Protein AF-A0A8T7H1F1-F1 (afdb_monomer_lite)

Foldseek 3Di:
DADQAEDCPHLQCVPQQKHFYCPPDHFLQDPLSLLLQLLVLLVLQVVQWGADPVSDIDGSDLVNSLVSLVVNLVRQVVNDPVSSVLSVQQSVVCNVVSHGAQWEQDPNDTDGSLVSNLVGMDGRDPSRVVVVVVSSVVSVVPHDHYTYD

Sequence (149 aa):
MPPIYVGKNSHYANRFGLYVARGRGKGVSSLGKALAIAALVCFDYHRKKTVNHRDRVVRMSRKLFEKRLNFLVLLAAKHSERLERSVSRLVEFCERHRHPPSKVIESRRALRTYHVVARYLRAVNERGEEVRREVLRWLEKSARGVVRV

Radius of gyration: 13.92 Å; chains: 1; bounding box: 30×32×38 Å

pLDDT: mean 92.34, std 8.34, range [58.91, 98.25]

Secondary structure (DSSP, 8-state):
---SSBSTTSHHHHHHSEEE---SSSSS-SHHHHHHHHHHHHHHHHTTEEE-TTS-EEE--HHHHHHHHHHHHHHHHTT-HHHHHHHHHHHHHHHHHSS--SEEEETTEEEEHHHHHHHHEEESSHHHHHHHHHHHHHHHH----EEE-

Structure (mmCIF, N/CA/C/O backbone):
data_AF-A0A8T7H1F1-F1
#
_entry.id   AF-A0A8T7H1F1-F1
#
loop_
_atom_site.group_PDB
_atom_site.id
_atom_site.type_symbol
_atom_site.label_atom_id
_atom_site.label_alt_id
_atom_site.label_comp_id
_atom_site.label_asym_id
_atom_site.label_entity_id
_atom_site.label_seq_id
_atom_site.pdbx_PDB_ins_code
_atom_site.Cartn_x
_atom_site.Cartn_y
_atom_site.Cartn_z
_atom_site.occupancy
_atom_site.B_iso_or_equiv
_atom_site.auth_seq_id
_atom_site.auth_comp_id
_atom_site.auth_asym_id
_atom_site.auth_atom_id
_atom_site.pdbx_PDB_model_num
ATOM 1 N N . MET A 1 1 ? 15.405 -12.523 -2.875 1.00 59.56 1 MET A N 1
ATOM 2 C CA . MET A 1 1 ? 14.195 -12.417 -3.722 1.00 59.56 1 MET A CA 1
ATOM 3 C C . MET A 1 1 ? 13.695 -10.973 -3.728 1.00 59.56 1 MET A C 1
ATOM 5 O O . MET A 1 1 ? 13.691 -10.370 -2.655 1.00 59.56 1 MET A O 1
ATOM 9 N N . PRO A 1 2 ? 13.329 -10.391 -4.883 1.00 75.88 2 PRO A N 1
ATOM 10 C CA . PRO A 1 2 ? 12.819 -9.023 -4.944 1.00 75.88 2 PRO A CA 1
ATOM 11 C C . PRO A 1 2 ? 11.518 -8.837 -4.137 1.00 75.88 2 PRO A C 1
ATOM 13 O O . PRO A 1 2 ? 10.708 -9.762 -4.029 1.00 75.88 2 PRO A O 1
ATOM 16 N N . PRO A 1 3 ? 11.283 -7.649 -3.556 1.00 89.56 3 PRO A N 1
ATOM 17 C CA . PRO A 1 3 ? 10.005 -7.328 -2.925 1.00 89.56 3 PRO A CA 1
ATOM 18 C C . PRO A 1 3 ? 8.895 -7.187 -3.978 1.00 89.56 3 PRO A C 1
ATOM 20 O O . PRO A 1 3 ? 9.164 -6.902 -5.144 1.00 89.56 3 PRO A O 1
ATOM 23 N N . ILE A 1 4 ? 7.632 -7.328 -3.559 1.00 93.88 4 ILE A N 1
ATOM 24 C CA . ILE A 1 4 ? 6.489 -7.152 -4.471 1.00 93.88 4 ILE A CA 1
ATOM 25 C C . ILE A 1 4 ? 6.346 -5.685 -4.872 1.00 93.88 4 ILE A C 1
ATOM 27 O O . ILE A 1 4 ? 6.393 -5.395 -6.054 1.00 93.88 4 ILE A O 1
ATOM 31 N N . TYR A 1 5 ? 6.210 -4.767 -3.910 1.00 95.56 5 TYR A N 1
ATOM 32 C CA . TYR A 1 5 ? 5.818 -3.377 -4.191 1.00 95.56 5 TYR A CA 1
ATOM 33 C C . TYR A 1 5 ? 6.960 -2.351 -4.154 1.00 95.56 5 TYR A C 1
ATOM 35 O O . TYR A 1 5 ? 6.766 -1.215 -4.574 1.00 95.56 5 TYR A O 1
ATOM 43 N N . VAL A 1 6 ? 8.122 -2.689 -3.583 1.00 94.62 6 VAL A N 1
ATOM 44 C CA . VAL A 1 6 ? 9.089 -1.681 -3.106 1.00 94.62 6 VAL A CA 1
ATOM 45 C C . VAL A 1 6 ? 10.367 -1.615 -3.954 1.00 94.62 6 VAL A C 1
ATOM 47 O O . VAL A 1 6 ? 11.201 -2.518 -3.943 1.00 94.62 6 VAL A O 1
ATOM 50 N N . GLY A 1 7 ? 10.598 -0.473 -4.598 1.00 93.75 7 GLY A N 1
ATOM 51 C CA . GLY A 1 7 ? 11.780 -0.188 -5.420 1.00 93.75 7 GLY A CA 1
ATOM 52 C C . GLY A 1 7 ? 11.621 -0.511 -6.910 1.00 93.75 7 GLY A C 1
ATOM 53 O O . GLY A 1 7 ? 10.750 -1.284 -7.304 1.00 93.75 7 GLY A O 1
ATOM 54 N N . LYS A 1 8 ? 12.510 0.077 -7.723 1.00 94.38 8 LYS A N 1
ATOM 55 C CA . LYS A 1 8 ? 12.451 0.045 -9.196 1.00 94.38 8 LYS A CA 1
ATOM 56 C C . LYS A 1 8 ? 12.510 -1.352 -9.829 1.00 94.38 8 LYS A C 1
ATOM 58 O O . LYS A 1 8 ? 11.966 -1.538 -10.901 1.00 94.38 8 LYS A O 1
ATOM 63 N N . ASN A 1 9 ? 13.105 -2.326 -9.136 1.00 93.88 9 ASN A N 1
ATOM 64 C CA . ASN A 1 9 ? 13.224 -3.721 -9.594 1.00 93.88 9 ASN A CA 1
ATOM 65 C C . ASN A 1 9 ? 12.250 -4.656 -8.850 1.00 93.88 9 ASN A C 1
ATOM 67 O O . ASN A 1 9 ? 12.526 -5.842 -8.675 1.00 93.88 9 ASN A O 1
ATOM 71 N N . SER A 1 10 ? 11.181 -4.108 -8.270 1.00 95.31 10 SER A N 1
ATOM 72 C CA . SER A 1 10 ? 10.153 -4.911 -7.606 1.00 95.31 10 SER A CA 1
ATOM 73 C C . SER A 1 10 ? 9.278 -5.624 -8.634 1.00 95.31 10 SER A C 1
ATOM 75 O O . SER A 1 10 ? 9.133 -5.159 -9.762 1.00 95.31 10 SER A O 1
ATOM 77 N N . HIS A 1 11 ? 8.650 -6.733 -8.247 1.00 96.75 11 HIS A N 1
ATOM 78 C CA . HIS A 1 11 ? 7.776 -7.476 -9.163 1.00 96.75 11 HIS A CA 1
ATOM 79 C C . HIS A 1 11 ? 6.616 -6.621 -9.699 1.00 96.75 11 HIS A C 1
ATOM 81 O O . HIS A 1 11 ? 6.202 -6.739 -10.851 1.00 96.75 11 HIS A O 1
ATOM 87 N N . TYR A 1 12 ? 6.101 -5.711 -8.872 1.00 97.06 12 TYR A N 1
ATOM 88 C CA . TYR A 1 12 ? 5.060 -4.773 -9.271 1.00 97.06 12 TYR A CA 1
ATOM 89 C C . TYR A 1 12 ? 5.583 -3.733 -10.277 1.00 97.06 12 TYR A C 1
ATOM 91 O O . TYR A 1 12 ? 4.868 -3.415 -11.227 1.00 97.06 12 TYR A O 1
ATOM 99 N N . ALA A 1 13 ? 6.839 -3.284 -10.143 1.00 97.19 13 ALA A N 1
ATOM 100 C CA . ALA A 1 13 ? 7.486 -2.404 -11.122 1.00 97.19 13 ALA A CA 1
ATOM 101 C C . ALA A 1 13 ? 7.636 -3.093 -12.478 1.00 97.19 13 ALA A C 1
ATOM 103 O O . ALA A 1 13 ? 7.258 -2.532 -13.499 1.00 97.19 13 ALA A O 1
ATOM 104 N N . ASN A 1 14 ? 8.105 -4.340 -12.480 1.00 96.81 14 ASN A N 1
ATOM 105 C CA . ASN A 1 14 ? 8.331 -5.093 -13.711 1.00 96.81 14 ASN A CA 1
ATOM 106 C C . ASN A 1 14 ? 7.031 -5.327 -14.495 1.00 96.81 14 ASN A C 1
ATOM 108 O O . ASN A 1 14 ? 7.027 -5.309 -15.722 1.00 96.81 14 ASN A O 1
ATOM 112 N N . ARG A 1 15 ? 5.910 -5.543 -13.794 1.00 96.81 15 ARG A N 1
ATOM 113 C CA . ARG A 1 15 ? 4.632 -5.911 -14.427 1.00 96.81 15 ARG A CA 1
ATOM 114 C C . ARG A 1 15 ? 3.689 -4.752 -14.685 1.00 96.81 15 ARG A C 1
ATOM 116 O O . ARG A 1 15 ? 2.936 -4.796 -15.656 1.00 96.81 15 ARG A O 1
ATOM 123 N N . PHE A 1 16 ? 3.698 -3.744 -13.824 1.00 97.25 16 PHE A N 1
ATOM 124 C CA . PHE A 1 16 ? 2.786 -2.605 -13.916 1.00 97.25 16 PHE A CA 1
ATOM 125 C C . PHE A 1 16 ? 3.500 -1.270 -14.078 1.00 97.25 16 PHE A C 1
ATOM 127 O O . PHE A 1 16 ? 2.828 -0.250 -14.124 1.00 97.25 16 PHE A O 1
ATOM 134 N N . GLY A 1 17 ? 4.832 -1.252 -14.134 1.00 97.62 17 GLY A N 1
ATOM 135 C CA . GLY A 1 17 ? 5.604 -0.024 -14.286 1.00 97.62 17 GLY A CA 1
ATOM 136 C C . GLY A 1 17 ? 5.624 0.866 -13.043 1.00 97.62 17 GLY A C 1
ATOM 137 O O . GLY A 1 17 ? 6.172 1.956 -13.111 1.00 97.62 17 GLY A O 1
ATOM 138 N N . LEU A 1 18 ? 5.040 0.448 -11.915 1.00 98.19 18 LEU A N 1
ATOM 139 C CA . LEU A 1 18 ? 4.848 1.276 -10.719 1.00 98.19 18 LEU A CA 1
ATOM 140 C C . LEU A 1 18 ? 5.557 0.666 -9.506 1.00 98.19 18 LEU A C 1
ATOM 142 O O . LEU A 1 18 ? 5.615 -0.550 -9.363 1.00 98.19 18 LEU A O 1
ATOM 146 N N . TYR A 1 19 ? 6.059 1.486 -8.586 1.00 97.44 19 TYR A N 1
ATOM 147 C CA . TYR A 1 19 ? 6.583 1.004 -7.309 1.00 97.44 19 TYR A CA 1
ATOM 148 C C . TYR A 1 19 ? 6.491 2.046 -6.196 1.00 97.44 19 TYR A C 1
ATOM 150 O O . TYR A 1 19 ? 6.355 3.246 -6.431 1.00 97.44 19 TYR A O 1
ATOM 158 N N . VAL A 1 20 ? 6.622 1.573 -4.957 1.00 96.38 20 VAL A N 1
ATOM 159 C CA . VAL A 1 20 ? 6.829 2.398 -3.764 1.00 96.38 20 VAL A CA 1
ATOM 160 C C . VAL A 1 20 ? 8.324 2.645 -3.588 1.00 96.38 20 VAL A C 1
ATOM 162 O O . VAL A 1 20 ? 9.115 1.703 -3.482 1.00 96.38 20 VAL A O 1
ATOM 165 N N . ALA A 1 21 ? 8.735 3.910 -3.546 1.00 93.94 21 ALA A N 1
ATOM 166 C CA . ALA A 1 21 ? 10.124 4.297 -3.343 1.00 93.94 21 ALA A CA 1
ATOM 167 C C . ALA A 1 21 ? 10.691 3.728 -2.028 1.00 93.94 21 ALA A C 1
ATOM 169 O O . ALA A 1 21 ? 10.034 3.731 -0.985 1.00 93.94 21 ALA A O 1
ATOM 170 N N . ARG A 1 22 ? 11.947 3.258 -2.067 1.00 82.44 22 ARG A N 1
ATOM 171 C CA . ARG A 1 22 ? 12.610 2.621 -0.914 1.00 82.44 22 ARG A CA 1
ATOM 172 C C . ARG A 1 22 ? 12.812 3.570 0.271 1.00 82.44 22 ARG A C 1
ATOM 174 O O . ARG A 1 22 ? 12.841 3.088 1.396 1.00 82.44 22 ARG A O 1
ATOM 181 N N . GLY A 1 23 ? 12.883 4.885 0.055 1.00 73.88 23 GLY A N 1
ATOM 182 C CA . GLY A 1 23 ? 13.188 5.859 1.112 1.00 73.88 23 GLY A CA 1
ATOM 183 C C . GLY A 1 23 ? 14.521 5.572 1.822 1.00 73.88 23 GLY A C 1
ATOM 184 O O . GLY A 1 23 ? 15.312 4.748 1.362 1.00 73.88 23 GLY A O 1
ATOM 185 N N . ARG A 1 24 ? 14.763 6.239 2.959 1.00 65.00 24 ARG A N 1
ATOM 186 C CA . ARG A 1 24 ? 15.860 5.888 3.877 1.00 65.00 24 ARG A CA 1
ATOM 187 C C . ARG A 1 24 ? 15.419 4.700 4.756 1.00 65.00 24 ARG A C 1
ATOM 189 O O . ARG A 1 24 ? 14.312 4.707 5.301 1.00 65.00 24 ARG A O 1
ATOM 196 N N . GLY A 1 25 ? 16.262 3.671 4.857 1.00 61.31 25 GLY A N 1
AT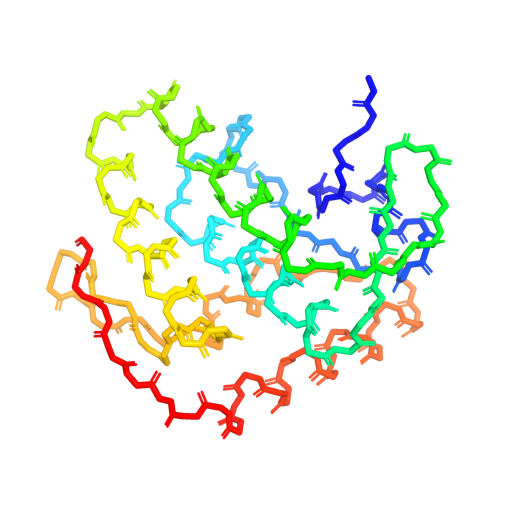OM 197 C CA . GLY A 1 25 ? 16.011 2.454 5.646 1.00 61.31 25 GLY A CA 1
ATOM 198 C C . GLY A 1 25 ? 15.381 1.283 4.871 1.00 61.31 25 GLY A C 1
ATOM 199 O O . GLY A 1 25 ? 14.600 1.467 3.933 1.00 61.31 25 GLY A O 1
ATOM 200 N N . LYS A 1 26 ? 15.736 0.054 5.273 1.00 69.25 26 LYS A N 1
ATOM 201 C CA . LYS A 1 26 ? 15.159 -1.201 4.752 1.00 69.25 26 LYS A CA 1
ATOM 202 C C . LYS A 1 26 ? 13.696 -1.333 5.218 1.00 69.25 26 LYS A C 1
ATOM 204 O O . LYS A 1 26 ? 13.349 -0.790 6.252 1.00 69.25 26 LYS A O 1
ATOM 209 N N . GLY A 1 27 ? 12.844 -2.043 4.474 1.00 73.38 27 GLY A N 1
ATOM 210 C CA . GLY A 1 27 ? 11.489 -2.403 4.934 1.00 73.38 27 GLY A CA 1
ATOM 211 C C . GLY A 1 27 ? 10.484 -1.246 5.060 1.00 73.38 27 GLY A C 1
ATOM 212 O O . GLY A 1 27 ? 10.577 -0.237 4.348 1.00 73.38 27 GLY A O 1
ATOM 213 N N . VAL A 1 28 ? 9.495 -1.430 5.945 1.00 85.88 28 VAL A N 1
ATOM 214 C CA . VAL A 1 28 ? 8.456 -0.449 6.310 1.00 85.88 28 VAL A CA 1
ATOM 215 C C . VAL A 1 28 ? 8.997 0.423 7.444 1.00 85.88 28 VAL A C 1
ATOM 217 O O . VAL A 1 28 ? 8.612 0.282 8.593 1.00 85.88 28 VAL A O 1
ATOM 220 N N . SER A 1 29 ? 9.936 1.310 7.108 1.00 87.56 29 SER A N 1
ATOM 221 C CA . SER A 1 29 ? 10.628 2.175 8.077 1.00 87.56 29 SER A CA 1
ATOM 222 C C . SER A 1 29 ? 9.849 3.433 8.479 1.00 87.56 29 SER A C 1
ATOM 224 O O . SER A 1 29 ? 10.317 4.210 9.305 1.00 87.56 29 SER A O 1
ATOM 226 N N . SER A 1 30 ? 8.685 3.678 7.873 1.00 91.88 30 SER A N 1
ATOM 227 C CA . SER A 1 30 ? 7.833 4.824 8.185 1.00 91.88 30 SER A CA 1
ATOM 228 C C . SER A 1 30 ? 6.368 4.529 7.887 1.00 91.88 30 SER A C 1
ATOM 230 O O . SER A 1 30 ? 6.037 3.739 6.996 1.00 91.88 30 SER A O 1
ATOM 232 N N . LEU A 1 31 ? 5.486 5.240 8.586 1.00 92.69 31 LEU A N 1
ATOM 233 C CA . LEU A 1 31 ? 4.043 5.185 8.381 1.00 92.69 31 LEU A CA 1
ATOM 234 C C . LEU A 1 31 ? 3.652 5.594 6.955 1.00 92.69 31 LEU A C 1
ATOM 236 O O . LEU A 1 31 ? 2.815 4.948 6.333 1.00 92.69 31 LEU A O 1
ATOM 240 N N . GLY A 1 32 ? 4.289 6.627 6.394 1.00 93.50 32 GLY A N 1
ATOM 241 C CA . GLY A 1 32 ? 4.003 7.067 5.026 1.00 93.50 32 GLY A CA 1
ATOM 242 C C . GLY A 1 32 ? 4.315 5.997 3.975 1.00 93.50 32 GLY A C 1
ATOM 243 O O . GLY A 1 32 ? 3.550 5.814 3.028 1.00 93.50 32 GLY A O 1
ATOM 244 N N . LYS A 1 33 ? 5.396 5.231 4.175 1.00 94.00 33 LYS A N 1
ATOM 245 C CA . LYS A 1 33 ? 5.729 4.093 3.312 1.00 94.00 33 LYS A CA 1
ATOM 246 C C . LYS A 1 33 ? 4.732 2.946 3.500 1.00 94.00 33 LYS A C 1
ATOM 248 O O . LYS A 1 33 ? 4.300 2.363 2.507 1.00 94.00 33 LYS A O 1
ATOM 253 N N . ALA A 1 34 ? 4.343 2.650 4.743 1.00 95.38 34 ALA A N 1
ATOM 254 C CA . ALA A 1 34 ? 3.308 1.658 5.041 1.00 95.38 34 ALA A CA 1
ATOM 255 C C . ALA A 1 34 ? 1.993 2.001 4.328 1.00 95.38 34 ALA A C 1
ATOM 257 O O . ALA A 1 34 ? 1.420 1.155 3.647 1.00 95.38 34 ALA A O 1
ATOM 258 N N . LEU A 1 35 ? 1.574 3.267 4.410 1.00 95.69 35 LEU A N 1
ATOM 259 C CA . LEU A 1 35 ? 0.367 3.792 3.778 1.00 95.69 35 LEU A CA 1
ATOM 260 C C . LEU A 1 35 ? 0.408 3.673 2.252 1.00 95.69 35 LEU A C 1
ATOM 262 O O . LEU A 1 35 ? -0.579 3.263 1.649 1.00 95.69 35 LEU A O 1
ATOM 266 N N . ALA A 1 36 ? 1.552 3.960 1.627 1.00 96.19 36 ALA A N 1
ATOM 267 C CA . ALA A 1 36 ? 1.735 3.773 0.189 1.00 96.19 36 ALA A CA 1
ATOM 268 C C . ALA A 1 36 ? 1.598 2.306 -0.243 1.00 96.19 36 ALA A C 1
ATOM 270 O O . ALA A 1 36 ? 0.941 2.019 -1.244 1.00 96.19 36 ALA A O 1
ATOM 271 N N . ILE A 1 37 ? 2.174 1.368 0.516 1.00 97.06 37 ILE A N 1
ATOM 272 C CA . ILE A 1 37 ? 2.050 -0.062 0.205 1.00 97.06 37 ILE A CA 1
ATOM 273 C C . ILE A 1 37 ? 0.614 -0.541 0.446 1.00 97.06 37 ILE A C 1
ATOM 275 O O . ILE A 1 37 ? 0.049 -1.208 -0.417 1.00 97.06 37 ILE A O 1
ATOM 279 N N . ALA A 1 38 ? 0.001 -0.167 1.572 1.00 97.25 38 ALA A N 1
ATOM 280 C CA . ALA A 1 38 ? -1.385 -0.509 1.886 1.00 97.25 38 ALA A CA 1
ATOM 281 C C . ALA A 1 38 ? -2.355 0.010 0.813 1.00 97.25 38 ALA A C 1
ATOM 283 O O . ALA A 1 38 ? -3.237 -0.726 0.378 1.00 97.25 38 ALA A O 1
ATOM 284 N N . ALA A 1 39 ? -2.148 1.233 0.310 1.00 97.19 39 ALA A N 1
ATOM 285 C CA . ALA A 1 39 ? -2.940 1.790 -0.782 1.00 97.19 39 ALA A CA 1
ATOM 286 C C . ALA A 1 39 ? -2.854 0.940 -2.061 1.00 97.19 39 ALA A C 1
ATOM 288 O O . ALA A 1 39 ? -3.890 0.656 -2.658 1.00 97.19 39 ALA A O 1
ATOM 289 N N . LEU A 1 40 ? -1.660 0.470 -2.452 1.00 97.81 40 LEU A N 1
ATOM 290 C CA . LEU A 1 40 ? -1.517 -0.443 -3.595 1.00 97.81 40 LEU A CA 1
ATOM 291 C C . LEU A 1 40 ? -2.179 -1.803 -3.345 1.00 97.81 40 LEU A C 1
ATOM 293 O O . LEU A 1 40 ? -2.799 -2.352 -4.250 1.00 97.81 40 LEU A O 1
ATOM 297 N N . VAL A 1 41 ? -2.085 -2.339 -2.126 1.00 97.94 41 VAL A N 1
ATOM 298 C CA . VAL A 1 41 ? -2.733 -3.606 -1.750 1.00 97.94 41 VAL A CA 1
ATOM 299 C C . VAL A 1 41 ? -4.261 -3.490 -1.834 1.00 97.94 41 VAL A C 1
ATOM 301 O O . VAL A 1 41 ? -4.912 -4.370 -2.400 1.00 97.94 41 VAL A O 1
ATOM 304 N N . CYS A 1 42 ? -4.840 -2.395 -1.338 1.00 97.56 42 CYS A N 1
ATOM 305 C CA . CYS A 1 42 ? -6.273 -2.114 -1.450 1.00 97.56 42 CYS A CA 1
ATOM 306 C C . CYS A 1 42 ? -6.702 -1.856 -2.899 1.00 97.56 42 CYS A C 1
ATOM 308 O O . CYS A 1 42 ? -7.713 -2.403 -3.337 1.00 97.56 42 CYS A O 1
ATOM 310 N N . PHE A 1 43 ? -5.919 -1.095 -3.667 1.00 97.38 43 PHE A N 1
ATOM 311 C CA . PHE A 1 43 ? -6.183 -0.868 -5.087 1.00 97.38 43 PHE A CA 1
ATOM 312 C C . PHE A 1 43 ? -6.186 -2.186 -5.868 1.00 97.38 43 PHE A C 1
ATOM 314 O O . PHE A 1 43 ? -7.128 -2.466 -6.604 1.00 97.38 43 PHE A O 1
ATOM 321 N N . ASP A 1 44 ? -5.190 -3.047 -5.644 1.00 97.94 44 ASP A N 1
ATOM 322 C CA . ASP A 1 44 ? -5.117 -4.390 -6.223 1.00 97.94 44 ASP A CA 1
ATOM 323 C C . ASP A 1 44 ? -6.332 -5.253 -5.876 1.00 97.94 44 ASP A C 1
ATOM 325 O O . ASP A 1 44 ? -6.832 -6.003 -6.718 1.00 97.94 44 ASP A O 1
ATOM 329 N N . TYR A 1 45 ? -6.814 -5.155 -4.636 1.00 97.75 45 TYR A N 1
ATOM 330 C CA . TYR A 1 45 ? -8.008 -5.863 -4.193 1.00 97.75 45 TYR A CA 1
ATOM 331 C C . TYR A 1 45 ? -9.286 -5.322 -4.840 1.00 97.75 45 TYR A C 1
ATOM 333 O O . TYR A 1 45 ? -10.195 -6.103 -5.141 1.00 97.75 45 TYR A O 1
ATOM 341 N N . HIS A 1 46 ? -9.349 -4.016 -5.105 1.00 96.12 46 HIS A N 1
ATOM 342 C CA . HIS A 1 46 ? -10.432 -3.393 -5.859 1.00 96.12 46 HIS A CA 1
ATOM 343 C C . HIS A 1 46 ? -10.455 -3.898 -7.311 1.00 96.12 46 HIS A C 1
ATOM 345 O O . HIS A 1 46 ? -11.467 -4.438 -7.750 1.00 96.12 46 HIS A O 1
ATOM 351 N N . ARG A 1 47 ? -9.314 -3.864 -8.015 1.00 95.75 47 ARG A N 1
ATOM 352 C CA . ARG A 1 47 ? -9.188 -4.342 -9.410 1.00 95.75 47 ARG A CA 1
ATOM 353 C C . ARG A 1 47 ? -9.042 -5.863 -9.572 1.00 95.75 47 ARG A C 1
ATOM 355 O O . ARG A 1 47 ? -8.852 -6.343 -10.685 1.00 95.75 47 ARG A O 1
ATOM 362 N N . LYS A 1 48 ? -9.054 -6.620 -8.468 1.00 97.69 48 LYS A N 1
ATOM 363 C CA . LYS A 1 48 ? -8.929 -8.092 -8.398 1.00 97.69 48 LYS A CA 1
ATOM 364 C C . LYS A 1 48 ? -7.653 -8.696 -8.999 1.00 97.69 48 LYS A C 1
ATOM 366 O O . LYS A 1 48 ? -7.578 -9.918 -9.127 1.00 97.69 48 LYS A O 1
ATOM 371 N N . LYS A 1 49 ? -6.616 -7.904 -9.283 1.00 97.44 49 LYS A N 1
ATOM 372 C CA . LYS A 1 49 ? -5.347 -8.363 -9.881 1.00 97.44 49 LYS A CA 1
ATOM 373 C C . LYS A 1 49 ? -4.137 -7.788 -9.155 1.00 97.44 49 LYS A C 1
ATOM 375 O O . LYS A 1 49 ? -4.148 -6.640 -8.727 1.00 97.44 49 LYS A O 1
ATOM 380 N N . THR A 1 50 ? -3.086 -8.592 -9.039 1.00 97.62 50 THR A N 1
ATOM 381 C CA . THR A 1 50 ? -1.791 -8.209 -8.462 1.00 97.62 50 THR A CA 1
ATOM 382 C C . THR A 1 50 ? -0.671 -9.094 -9.011 1.00 97.62 50 THR A C 1
ATOM 384 O O . THR A 1 50 ? -0.907 -9.858 -9.938 1.00 97.62 50 THR A O 1
ATOM 387 N N . VAL A 1 51 ? 0.541 -9.016 -8.458 1.00 97.06 51 VAL A N 1
ATOM 388 C CA . VAL A 1 51 ? 1.704 -9.825 -8.855 1.00 97.06 51 VAL A CA 1
ATOM 389 C C . VAL A 1 51 ? 2.246 -10.603 -7.661 1.00 97.06 51 VAL A C 1
ATOM 391 O O . VAL A 1 51 ? 2.224 -10.103 -6.537 1.00 97.06 51 VAL A O 1
ATOM 394 N N . ASN A 1 52 ? 2.698 -11.837 -7.874 1.00 95.56 52 ASN A N 1
ATOM 395 C CA . ASN A 1 52 ? 3.297 -12.683 -6.840 1.00 95.56 52 ASN A CA 1
ATOM 396 C C . ASN A 1 52 ? 4.840 -12.650 -6.865 1.00 95.56 52 ASN A C 1
ATOM 398 O O . ASN A 1 52 ? 5.467 -11.971 -7.668 1.00 95.56 52 ASN A O 1
ATOM 402 N N . HIS A 1 53 ? 5.461 -13.423 -5.979 1.00 93.69 53 HIS A N 1
ATOM 403 C CA . HIS A 1 53 ? 6.918 -13.536 -5.866 1.00 93.69 53 HIS A CA 1
ATOM 404 C C . HIS A 1 53 ? 7.612 -14.289 -7.014 1.00 93.69 53 HIS A C 1
ATOM 406 O O . HIS A 1 53 ? 8.834 -14.301 -7.091 1.00 93.69 53 HIS A O 1
ATOM 412 N N . ARG A 1 54 ? 6.841 -14.924 -7.902 1.00 94.56 54 ARG A N 1
ATOM 413 C CA . ARG A 1 54 ? 7.337 -15.529 -9.146 1.00 94.56 54 ARG A CA 1
ATOM 414 C C . ARG A 1 54 ? 7.166 -14.579 -10.331 1.00 94.56 54 ARG A C 1
ATOM 416 O O . ARG A 1 54 ? 7.168 -15.027 -11.470 1.00 94.56 54 ARG A O 1
ATOM 423 N N . ASP A 1 55 ? 6.940 -13.294 -10.051 1.00 94.44 55 ASP A N 1
ATOM 424 C CA . ASP A 1 55 ? 6.696 -12.256 -11.045 1.00 94.44 55 ASP A CA 1
ATOM 425 C C . ASP A 1 55 ? 5.454 -12.502 -11.922 1.00 94.44 55 ASP A C 1
ATOM 427 O O . ASP A 1 55 ? 5.336 -11.951 -13.005 1.00 94.44 55 ASP A O 1
ATOM 431 N N . ARG A 1 56 ? 4.493 -13.326 -11.487 1.00 96.25 56 ARG A N 1
ATOM 432 C CA . ARG A 1 56 ? 3.277 -13.620 -12.265 1.00 96.25 56 ARG A CA 1
ATOM 433 C C . ARG A 1 56 ? 2.108 -12.774 -11.798 1.00 96.25 56 ARG A C 1
ATOM 435 O O . ARG A 1 56 ? 1.927 -12.588 -10.591 1.00 96.25 56 ARG A O 1
ATOM 442 N N . VAL A 1 57 ? 1.279 -12.331 -12.743 1.00 97.56 57 VAL A N 1
ATOM 443 C CA . VAL A 1 57 ? -0.013 -11.719 -12.423 1.00 97.56 57 VAL A CA 1
ATOM 444 C C . VAL A 1 57 ? -0.939 -12.789 -11.849 1.00 97.56 57 VAL A C 1
ATOM 446 O O . VAL A 1 57 ? -1.085 -13.869 -12.414 1.00 97.56 57 VAL A O 1
ATOM 449 N N . VAL A 1 58 ? -1.540 -12.498 -10.700 1.00 97.88 58 VAL A N 1
ATOM 450 C CA . VAL A 1 58 ? -2.450 -13.391 -9.979 1.00 97.88 58 VAL A CA 1
ATOM 451 C C . VAL A 1 58 ? -3.677 -12.628 -9.502 1.00 97.88 58 VAL A C 1
ATOM 453 O O . VAL A 1 58 ? -3.646 -11.406 -9.328 1.00 97.88 58 VAL A O 1
ATOM 456 N N . ARG A 1 59 ? -4.761 -13.357 -9.232 1.00 98.00 59 ARG A N 1
ATOM 457 C CA . ARG A 1 59 ? -5.963 -12.787 -8.622 1.00 98.00 59 ARG A CA 1
ATOM 458 C C . ARG A 1 59 ? -5.673 -12.333 -7.189 1.00 98.00 59 ARG A C 1
ATOM 460 O O . ARG A 1 59 ? -5.142 -13.099 -6.384 1.00 98.00 59 ARG A O 1
ATOM 467 N N . MET A 1 60 ? -6.072 -11.109 -6.846 1.00 97.88 60 MET A N 1
ATOM 468 C CA . MET A 1 60 ? -6.032 -10.630 -5.462 1.00 97.88 60 MET A CA 1
ATOM 469 C C . MET A 1 60 ? -7.258 -11.155 -4.700 1.00 97.88 60 MET A C 1
ATOM 471 O O . MET A 1 60 ? -8.327 -10.544 -4.716 1.00 97.88 60 MET A O 1
ATOM 475 N N . SER A 1 61 ? -7.117 -12.322 -4.067 1.00 98.00 61 SER A N 1
ATOM 476 C CA . SER A 1 61 ? -8.148 -12.889 -3.188 1.00 98.00 61 SER A CA 1
ATOM 477 C C . SER A 1 61 ? -8.205 -12.160 -1.841 1.00 98.00 61 SER A C 1
ATOM 479 O O . SER A 1 61 ? -7.249 -11.490 -1.453 1.00 98.00 61 SER A O 1
ATOM 481 N N . ARG A 1 62 ? -9.303 -12.330 -1.091 1.00 97.69 62 ARG A N 1
ATOM 482 C CA . ARG A 1 62 ? -9.437 -11.783 0.272 1.00 97.69 62 ARG A CA 1
ATOM 483 C C . ARG A 1 62 ? -8.316 -12.275 1.196 1.00 97.69 62 ARG A C 1
ATOM 485 O O . ARG A 1 62 ? -7.661 -11.465 1.838 1.00 97.69 62 ARG A O 1
ATOM 492 N N . LYS A 1 63 ? -8.020 -13.579 1.165 1.00 98.00 63 LYS A N 1
ATOM 493 C CA . LYS A 1 63 ? -6.925 -14.182 1.941 1.00 98.00 63 LYS A CA 1
ATOM 494 C C . LYS A 1 63 ? -5.561 -13.583 1.581 1.00 98.00 63 LYS A C 1
ATOM 496 O O . LYS A 1 63 ? -4.742 -13.338 2.459 1.00 98.00 63 LYS A O 1
ATOM 501 N N . LEU A 1 64 ? -5.297 -13.343 0.291 1.00 97.69 64 LEU A N 1
ATOM 502 C CA . LEU A 1 64 ? -4.040 -12.729 -0.146 1.00 97.69 64 LEU A CA 1
ATOM 503 C C . LEU A 1 64 ? -3.956 -11.248 0.251 1.00 97.69 64 LEU A C 1
ATOM 505 O O . LEU A 1 64 ? -2.880 -10.786 0.624 1.00 97.69 64 LEU A O 1
ATOM 509 N N . PHE A 1 65 ? -5.077 -10.530 0.186 1.00 98.19 65 PHE A N 1
ATOM 510 C CA . PHE A 1 65 ? -5.200 -9.143 0.624 1.00 98.19 65 PHE A CA 1
ATOM 511 C C . PHE A 1 65 ? -4.867 -8.990 2.116 1.00 98.19 65 PHE A C 1
ATOM 513 O O . PHE A 1 65 ? -3.930 -8.269 2.454 1.00 98.19 65 PHE A O 1
ATOM 520 N N . GLU A 1 66 ? -5.550 -9.742 2.982 1.00 98.12 66 GLU A N 1
ATOM 521 C CA . GLU A 1 66 ? -5.333 -9.742 4.439 1.00 98.12 66 GLU A CA 1
ATOM 522 C C . GLU A 1 66 ? -3.893 -10.169 4.775 1.00 98.12 66 GLU A C 1
ATOM 524 O O . GLU A 1 66 ? -3.186 -9.495 5.523 1.00 98.12 66 GLU A O 1
ATOM 529 N N . LYS A 1 67 ? -3.369 -11.220 4.123 1.00 97.62 67 LYS A N 1
ATOM 530 C CA . LYS A 1 67 ? -1.972 -11.649 4.318 1.00 97.62 67 LYS A CA 1
ATOM 531 C C . LYS A 1 67 ? -0.957 -10.553 3.968 1.00 97.62 67 LYS A C 1
ATOM 533 O O . LYS A 1 67 ? 0.061 -10.423 4.644 1.00 97.62 67 LYS A O 1
ATOM 538 N N . ARG A 1 68 ? -1.198 -9.774 2.907 1.00 97.06 68 ARG A N 1
ATOM 539 C CA . ARG A 1 68 ? -0.290 -8.691 2.488 1.00 97.06 68 ARG A CA 1
ATOM 540 C C . ARG A 1 68 ? -0.334 -7.497 3.422 1.00 97.06 68 ARG A C 1
ATOM 542 O O . ARG A 1 68 ? 0.719 -6.921 3.673 1.00 97.06 68 ARG A O 1
ATOM 549 N N . LEU A 1 69 ? -1.515 -7.142 3.920 1.00 97.19 69 LEU A N 1
ATOM 550 C CA . LEU A 1 69 ? -1.649 -6.076 4.904 1.00 97.19 69 LEU A CA 1
ATOM 551 C C . LEU A 1 69 ? -0.979 -6.462 6.225 1.00 97.19 69 LEU A C 1
ATOM 553 O O . LEU A 1 69 ? -0.126 -5.719 6.699 1.00 97.19 69 LEU A O 1
ATOM 557 N N . ASN A 1 70 ? -1.246 -7.658 6.751 1.00 96.88 70 ASN A N 1
ATOM 558 C CA . ASN A 1 70 ? -0.628 -8.132 7.995 1.00 96.88 70 ASN A CA 1
ATOM 559 C C . ASN A 1 70 ? 0.899 -8.249 7.906 1.00 96.88 70 ASN A C 1
ATOM 561 O O . ASN A 1 70 ? 1.610 -8.002 8.879 1.00 96.88 70 ASN A O 1
ATOM 565 N N . PHE A 1 71 ? 1.442 -8.534 6.720 1.00 95.31 71 PHE A N 1
ATOM 566 C CA . PHE A 1 71 ? 2.890 -8.506 6.526 1.00 95.31 71 PHE A CA 1
ATOM 567 C C . PHE A 1 71 ? 3.500 -7.112 6.757 1.00 95.31 71 PHE A C 1
ATOM 569 O O . PHE A 1 71 ? 4.662 -7.018 7.144 1.00 95.31 71 PHE A O 1
ATOM 576 N N . LEU A 1 72 ? 2.742 -6.023 6.576 1.00 95.56 72 LEU A N 1
ATOM 577 C CA . LEU A 1 72 ? 3.217 -4.672 6.894 1.00 95.56 72 LEU A CA 1
ATOM 578 C C . LEU A 1 72 ? 3.442 -4.485 8.394 1.00 95.56 72 LEU A C 1
ATOM 580 O O . LEU A 1 72 ? 4.429 -3.850 8.758 1.00 95.56 72 LEU A O 1
ATOM 584 N N . VAL A 1 73 ? 2.585 -5.068 9.239 1.00 96.06 73 VAL A N 1
ATOM 585 C CA . VAL A 1 73 ? 2.741 -5.050 10.703 1.00 96.06 73 VAL A CA 1
ATOM 586 C C . VAL A 1 73 ? 4.042 -5.744 11.093 1.00 96.06 73 VAL A C 1
ATOM 588 O O . VAL A 1 73 ? 4.884 -5.152 11.762 1.00 96.06 73 VAL A O 1
ATOM 591 N N . LEU A 1 74 ? 4.275 -6.947 10.556 1.00 94.19 74 LEU A N 1
ATOM 592 C CA . LEU A 1 74 ? 5.511 -7.701 10.791 1.00 94.19 74 LEU A CA 1
ATOM 593 C C . LEU A 1 74 ? 6.765 -6.938 10.346 1.00 94.19 74 LEU A C 1
ATOM 595 O O . LEU A 1 74 ? 7.822 -7.053 10.963 1.00 94.19 74 LEU A O 1
ATOM 599 N N . LEU A 1 75 ? 6.681 -6.173 9.254 1.00 92.44 75 LEU A N 1
ATOM 600 C CA . LEU A 1 75 ? 7.793 -5.337 8.804 1.00 92.44 75 LEU A CA 1
ATOM 601 C C . LEU A 1 75 ? 7.989 -4.101 9.689 1.00 92.44 75 LEU A C 1
ATOM 603 O O . LEU A 1 75 ? 9.132 -3.708 9.898 1.00 92.44 75 LEU A O 1
ATOM 607 N N . ALA A 1 76 ? 6.912 -3.501 10.194 1.00 93.38 76 ALA A N 1
ATOM 608 C CA . ALA A 1 76 ? 6.950 -2.338 11.078 1.00 93.38 76 ALA A CA 1
ATOM 609 C C . ALA A 1 76 ? 7.517 -2.673 12.470 1.00 93.38 76 ALA A C 1
ATOM 611 O O . ALA A 1 76 ? 8.325 -1.903 12.994 1.00 93.38 76 ALA A O 1
ATOM 612 N N . ALA A 1 77 ? 7.179 -3.850 13.006 1.00 93.06 77 ALA A N 1
ATOM 613 C CA . ALA A 1 77 ? 7.684 -4.377 14.279 1.00 93.06 77 ALA A CA 1
ATOM 614 C C . ALA A 1 77 ? 9.219 -4.442 14.336 1.00 93.06 77 ALA A C 1
ATOM 616 O O . ALA A 1 77 ? 9.830 -4.204 15.371 1.00 93.06 77 ALA A O 1
ATOM 617 N N . LYS A 1 78 ? 9.876 -4.668 13.189 1.00 91.88 78 LYS A N 1
ATOM 618 C CA . LYS A 1 78 ? 11.348 -4.688 13.085 1.00 91.88 78 LYS A CA 1
ATOM 619 C C . LYS A 1 78 ? 12.011 -3.319 13.254 1.00 91.88 78 LYS A C 1
ATOM 621 O O . LYS A 1 78 ? 13.237 -3.248 13.270 1.00 91.88 78 LYS A O 1
ATOM 626 N N . HIS A 1 79 ? 11.234 -2.239 13.294 1.00 89.75 79 HIS A N 1
ATOM 627 C CA . HIS A 1 79 ? 11.746 -0.875 13.395 1.00 89.75 79 HIS A CA 1
ATOM 628 C C . HIS A 1 79 ? 11.442 -0.240 14.747 1.00 89.75 79 HIS A C 1
ATOM 630 O O . HIS A 1 79 ? 12.341 0.327 15.357 1.00 89.75 79 HIS A O 1
ATOM 636 N N . SER A 1 80 ? 10.186 -0.281 15.194 1.00 92.38 80 SER A N 1
ATOM 637 C CA . SER A 1 80 ? 9.805 0.143 16.545 1.00 92.38 80 SER A CA 1
ATOM 638 C C . SER A 1 80 ? 8.387 -0.304 16.877 1.00 92.38 80 SER A C 1
ATOM 640 O O . SER A 1 80 ? 7.517 -0.328 16.005 1.00 92.38 80 SER A O 1
ATOM 642 N N . GLU A 1 81 ? 8.132 -0.530 18.162 1.00 93.25 81 GLU A N 1
ATOM 643 C CA . GLU A 1 81 ? 6.802 -0.841 18.693 1.00 93.25 81 GLU A CA 1
ATOM 644 C C . GLU A 1 81 ? 5.784 0.286 18.419 1.00 93.25 81 GLU A C 1
ATOM 646 O O . GLU A 1 81 ? 4.603 0.050 18.163 1.00 93.25 81 GLU A O 1
ATOM 651 N N . ARG A 1 82 ? 6.241 1.547 18.416 1.00 93.06 82 ARG A N 1
ATOM 652 C CA . ARG A 1 82 ? 5.398 2.695 18.054 1.00 93.06 82 ARG A CA 1
ATOM 653 C C . ARG A 1 82 ? 4.923 2.599 16.605 1.00 93.06 82 ARG A C 1
ATOM 655 O O . ARG A 1 82 ? 3.736 2.771 16.341 1.00 93.06 82 ARG A O 1
ATOM 662 N N . LEU A 1 83 ? 5.842 2.342 15.672 1.00 93.19 83 LEU A N 1
ATOM 663 C CA . LEU A 1 83 ? 5.497 2.223 14.257 1.00 93.19 83 LEU A CA 1
ATOM 664 C C . LEU A 1 83 ? 4.603 1.009 14.010 1.00 93.19 83 LEU A C 1
ATOM 666 O O . LEU A 1 83 ? 3.648 1.116 13.246 1.00 93.19 83 LEU A O 1
ATOM 670 N N . GLU A 1 84 ? 4.885 -0.112 14.670 1.00 95.75 84 GLU A N 1
ATOM 671 C CA . GLU A 1 84 ? 4.035 -1.298 14.642 1.00 95.75 84 GLU A CA 1
ATOM 672 C C . GLU A 1 84 ? 2.593 -0.960 15.021 1.00 95.75 84 GLU A C 1
ATOM 674 O O . GLU A 1 84 ? 1.699 -1.181 14.211 1.00 95.75 84 GLU A O 1
ATOM 679 N N . ARG A 1 85 ? 2.363 -0.330 16.182 1.00 95.69 85 ARG A N 1
ATOM 680 C CA . ARG A 1 85 ? 1.019 0.073 16.631 1.00 95.69 85 ARG A CA 1
ATOM 681 C C . ARG A 1 85 ? 0.301 0.964 15.617 1.00 95.69 85 ARG A C 1
ATOM 683 O O . ARG A 1 85 ? -0.869 0.733 15.303 1.00 95.69 85 ARG A O 1
ATOM 690 N N . SER A 1 86 ? 0.995 1.964 15.076 1.00 95.12 86 SER A N 1
ATOM 691 C CA . SER A 1 86 ? 0.451 2.853 14.045 1.00 95.12 86 SER A CA 1
ATOM 692 C C . SER A 1 86 ? 0.088 2.095 12.758 1.00 95.12 86 SER A C 1
ATOM 694 O O . SER A 1 86 ? -0.964 2.339 12.163 1.00 95.12 86 SER A O 1
ATOM 696 N N . VAL A 1 87 ? 0.929 1.148 12.331 1.00 96.25 87 VAL A N 1
ATOM 697 C CA . VAL A 1 87 ? 0.694 0.324 11.136 1.00 96.25 87 VAL A CA 1
ATOM 698 C C . VAL A 1 87 ? -0.417 -0.702 11.366 1.00 96.25 87 VAL A C 1
ATOM 700 O O . VAL A 1 87 ? -1.224 -0.897 10.461 1.00 96.25 87 VAL A O 1
ATOM 703 N N . SER A 1 88 ? -0.540 -1.285 12.558 1.00 97.12 88 SER A N 1
ATOM 704 C CA . SER A 1 88 ? -1.637 -2.192 12.919 1.00 97.12 88 SER A CA 1
ATOM 705 C C . SER A 1 88 ? -2.997 -1.510 12.803 1.00 97.12 88 SER A C 1
ATOM 707 O O . SER A 1 88 ? -3.888 -2.044 12.150 1.00 97.12 88 SER A O 1
ATOM 709 N N . ARG A 1 89 ? -3.145 -0.282 13.322 1.00 96.25 89 ARG A N 1
ATOM 710 C CA . ARG A 1 89 ? -4.389 0.504 13.183 1.00 96.25 89 ARG A CA 1
ATOM 711 C C . ARG A 1 89 ? -4.729 0.808 11.724 1.00 96.25 89 ARG A C 1
ATOM 713 O O . ARG A 1 89 ? -5.889 0.756 11.318 1.00 96.25 89 ARG A O 1
ATOM 720 N N . LEU A 1 90 ? -3.714 1.132 10.922 1.00 96.12 90 LEU A N 1
ATOM 721 C CA . LEU A 1 90 ? -3.880 1.332 9.484 1.00 96.12 90 LEU A CA 1
ATOM 722 C C . LEU A 1 90 ? -4.346 0.043 8.791 1.00 96.12 90 LEU A C 1
ATOM 724 O O . LEU A 1 90 ? -5.249 0.092 7.954 1.00 96.12 90 LEU A O 1
ATOM 728 N N . VAL A 1 91 ? -3.725 -1.091 9.117 1.00 96.69 91 VAL A N 1
ATOM 729 C CA . VAL A 1 91 ? -4.056 -2.405 8.555 1.00 96.69 91 VAL A CA 1
ATOM 730 C C . VAL A 1 91 ? -5.475 -2.806 8.930 1.00 96.69 91 VAL A C 1
ATOM 732 O O . VAL A 1 91 ? -6.244 -3.117 8.027 1.00 96.69 91 VAL A O 1
ATOM 735 N N . GLU A 1 92 ? -5.860 -2.686 10.200 1.00 97.06 92 GLU A N 1
ATOM 736 C CA . GLU A 1 92 ? -7.217 -2.977 10.672 1.00 97.06 92 GLU A CA 1
ATOM 737 C C . GLU A 1 92 ? -8.264 -2.150 9.911 1.00 97.06 92 GLU A C 1
ATOM 739 O O . GLU A 1 92 ? -9.266 -2.683 9.428 1.00 97.06 92 GLU A O 1
ATOM 744 N N . PHE A 1 93 ? -8.006 -0.850 9.719 1.00 96.19 93 PHE A N 1
ATOM 745 C CA . PHE A 1 93 ? -8.883 0.004 8.922 1.00 96.19 93 PHE A CA 1
ATOM 746 C C . PHE A 1 93 ? -9.000 -0.501 7.477 1.00 96.19 93 PHE A C 1
ATOM 748 O O . PHE A 1 93 ? -10.106 -0.639 6.946 1.00 96.19 93 PHE A O 1
ATOM 755 N N . CYS A 1 94 ? -7.868 -0.795 6.832 1.00 96.50 94 CYS A N 1
ATOM 756 C CA . CYS A 1 94 ? -7.844 -1.292 5.458 1.00 96.50 94 CYS A CA 1
ATOM 757 C C . CYS A 1 94 ? -8.546 -2.649 5.329 1.00 96.50 94 CYS A C 1
ATOM 759 O O . CYS A 1 94 ? -9.229 -2.896 4.337 1.00 96.50 94 CYS A O 1
ATOM 761 N N . GLU A 1 95 ? -8.415 -3.529 6.317 1.00 96.12 95 GLU A N 1
ATOM 762 C CA . GLU A 1 95 ? -9.100 -4.815 6.344 1.00 96.12 95 GLU A CA 1
ATOM 763 C C . GLU A 1 95 ? -10.607 -4.650 6.511 1.00 96.12 95 GLU A C 1
ATOM 765 O O . GLU A 1 95 ? -11.365 -5.256 5.758 1.00 96.12 95 GLU A O 1
ATOM 770 N N . ARG A 1 96 ? -11.057 -3.782 7.418 1.00 95.31 96 ARG A N 1
ATOM 771 C CA . ARG A 1 96 ? -12.485 -3.535 7.644 1.00 95.31 96 ARG A CA 1
ATOM 772 C C . ARG A 1 96 ? -13.156 -2.885 6.436 1.00 95.31 96 ARG A C 1
ATOM 774 O O . ARG A 1 96 ? -14.216 -3.328 6.003 1.00 95.31 96 ARG A O 1
ATOM 781 N N . HIS A 1 97 ? -12.533 -1.852 5.875 1.00 94.12 97 HIS A N 1
ATOM 782 C CA . HIS A 1 97 ? -13.153 -1.012 4.846 1.00 94.12 97 HIS A CA 1
ATOM 783 C C . HIS A 1 97 ? -12.746 -1.375 3.417 1.00 94.12 97 HIS A C 1
ATOM 785 O O . HIS A 1 97 ? -13.324 -0.853 2.466 1.00 94.12 97 HIS A O 1
ATOM 791 N N . ARG A 1 98 ? -11.753 -2.260 3.251 1.00 94.75 98 ARG A N 1
ATOM 792 C CA . ARG A 1 98 ? -11.172 -2.652 1.951 1.00 94.75 98 ARG A CA 1
ATOM 793 C C . ARG A 1 98 ? -10.659 -1.455 1.136 1.00 94.75 98 ARG A C 1
ATOM 795 O O . ARG A 1 98 ? -10.543 -1.524 -0.085 1.00 94.75 98 ARG A O 1
ATOM 802 N N . HIS A 1 99 ? -10.336 -0.369 1.834 1.00 93.75 99 HIS A N 1
ATOM 803 C CA . HIS A 1 99 ? -9.851 0.898 1.307 1.00 93.75 99 HIS A CA 1
ATOM 804 C C . HIS A 1 99 ? -8.940 1.555 2.363 1.00 93.75 99 HIS A C 1
ATOM 806 O O . HIS A 1 99 ? -9.234 1.424 3.554 1.00 93.75 99 HIS A O 1
ATOM 812 N N . PRO A 1 100 ? -7.845 2.250 1.993 1.00 93.69 100 PRO A N 1
ATOM 813 C CA . PRO A 1 100 ? -7.072 3.032 2.955 1.00 93.69 100 PRO A CA 1
ATOM 814 C C . PRO A 1 100 ? -7.888 4.197 3.538 1.00 93.69 100 PRO A C 1
ATOM 816 O O . PRO A 1 100 ? -8.840 4.668 2.919 1.00 93.69 100 PRO A O 1
ATOM 819 N N . PRO A 1 101 ? -7.533 4.724 4.713 1.00 94.12 101 PRO A N 1
ATOM 820 C CA . PRO A 1 101 ? -8.215 5.903 5.233 1.00 94.12 101 PRO A CA 1
ATOM 821 C C . PRO A 1 101 ? -7.987 7.111 4.326 1.00 94.12 101 PRO A C 1
ATOM 823 O O . PRO A 1 101 ? -6.949 7.212 3.676 1.00 94.12 101 PRO A O 1
ATOM 826 N N . SER A 1 102 ? -8.917 8.063 4.304 1.00 92.69 102 SER A N 1
ATOM 827 C CA . SER A 1 102 ? -8.746 9.317 3.549 1.00 92.69 102 SER A CA 1
ATOM 828 C C . SER A 1 102 ? -7.675 10.232 4.164 1.00 92.69 102 SER A C 1
ATOM 830 O O . SER A 1 102 ? -6.979 10.978 3.463 1.00 92.69 102 SER A O 1
ATOM 832 N N . LYS A 1 103 ? -7.524 10.157 5.492 1.00 92.88 103 LYS A N 1
ATOM 833 C CA . LYS A 1 103 ? -6.552 10.914 6.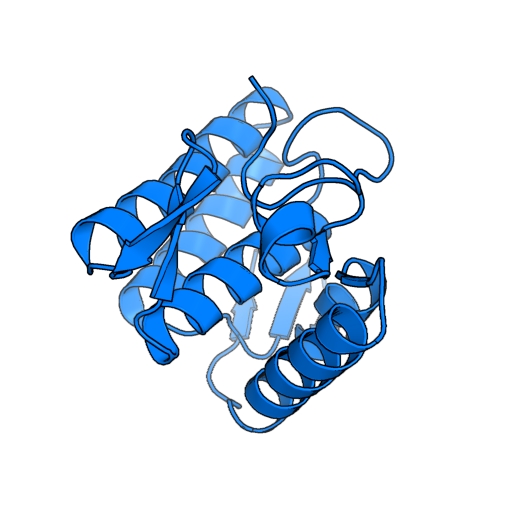281 1.00 92.88 103 LYS A CA 1
ATOM 834 C C . LYS A 1 103 ? -5.949 10.039 7.369 1.00 92.88 103 LYS A C 1
ATOM 836 O O . LYS A 1 103 ? -6.644 9.232 7.987 1.00 92.88 103 LYS A O 1
ATOM 841 N N . VAL A 1 104 ? -4.679 10.281 7.647 1.00 90.31 104 VAL A N 1
ATOM 842 C CA . VAL A 1 104 ? -3.944 9.683 8.757 1.00 90.31 104 VAL A CA 1
ATOM 843 C C . VAL A 1 104 ? -3.476 10.809 9.673 1.00 90.31 104 VAL A C 1
ATOM 845 O O . VAL A 1 104 ? -2.903 11.787 9.196 1.00 90.31 104 VAL A O 1
ATOM 848 N N . ILE A 1 105 ? -3.771 10.713 10.968 1.00 88.62 105 ILE A N 1
ATOM 849 C CA . ILE A 1 105 ? -3.355 11.705 11.965 1.00 88.62 105 ILE A CA 1
ATOM 850 C C . ILE A 1 105 ? -2.133 11.162 12.698 1.00 88.62 105 ILE A C 1
ATOM 852 O O . ILE A 1 105 ? -2.269 10.213 13.461 1.00 88.62 105 ILE A O 1
ATOM 856 N N . GLU A 1 106 ? -0.975 11.786 12.487 1.00 82.44 106 GLU A N 1
ATOM 857 C CA . GLU A 1 106 ? 0.293 11.459 13.149 1.00 82.44 106 GLU A CA 1
ATOM 858 C C . GLU A 1 106 ? 0.746 12.671 13.971 1.00 82.44 106 GLU A C 1
ATOM 860 O O . GLU A 1 106 ? 0.881 13.770 13.433 1.00 82.44 106 GLU A O 1
ATOM 865 N N . SER A 1 107 ? 0.965 12.496 15.279 1.00 75.38 107 SER A N 1
ATOM 866 C CA . SER A 1 107 ? 1.496 13.547 16.172 1.00 75.38 107 SER A CA 1
ATOM 867 C C . SER A 1 107 ? 0.787 14.910 16.022 1.00 75.38 107 SER A C 1
ATOM 869 O O . SER A 1 107 ? 1.434 15.945 15.899 1.00 75.38 107 SER A O 1
ATOM 871 N N . ARG A 1 108 ? -0.557 14.905 16.006 1.00 78.50 108 ARG A N 1
ATOM 872 C CA . ARG A 1 108 ? -1.460 16.070 15.808 1.00 78.50 108 ARG A CA 1
ATOM 873 C C . ARG A 1 108 ? -1.532 16.647 14.387 1.00 78.50 108 ARG A C 1
ATOM 875 O O . ARG A 1 108 ? -2.348 17.532 14.145 1.00 78.50 108 ARG A O 1
ATOM 882 N N . ARG A 1 109 ? -0.773 16.129 13.418 1.00 84.69 109 ARG A N 1
ATOM 883 C CA . ARG A 1 109 ? -0.862 16.548 12.013 1.00 84.69 109 ARG A CA 1
ATOM 884 C C . ARG A 1 109 ? -1.761 15.607 11.220 1.00 84.69 109 ARG A C 1
ATOM 886 O O . ARG A 1 109 ? -1.504 14.410 11.141 1.00 84.69 109 ARG A O 1
ATOM 893 N N . ALA A 1 110 ? -2.789 16.156 10.576 1.00 86.06 110 ALA A N 1
ATOM 894 C CA . ALA A 1 110 ? -3.604 15.412 9.622 1.00 86.06 110 ALA A CA 1
ATOM 895 C C . ALA A 1 110 ? -2.924 15.385 8.244 1.00 86.06 110 ALA A C 1
ATOM 897 O O . ALA A 1 110 ? -2.737 16.420 7.603 1.00 86.06 110 ALA A O 1
ATOM 898 N N . LEU A 1 111 ? -2.576 14.192 7.769 1.00 88.75 111 LEU A N 1
ATOM 899 C CA . LEU A 1 111 ? -1.994 13.961 6.453 1.00 88.75 111 LEU A CA 1
ATOM 900 C C . LEU A 1 111 ? -3.043 13.331 5.536 1.00 88.75 111 LEU A C 1
ATOM 902 O O . LEU A 1 111 ? -3.614 12.291 5.859 1.00 88.75 111 LEU A O 1
ATOM 906 N N . ARG A 1 112 ? -3.296 13.944 4.374 1.00 92.19 112 ARG A N 1
ATOM 907 C CA . ARG A 1 112 ? -4.155 13.336 3.348 1.00 92.19 112 ARG A CA 1
ATOM 908 C C . ARG A 1 112 ? -3.428 12.150 2.729 1.00 92.19 112 ARG A C 1
ATOM 910 O O . ARG A 1 112 ? -2.313 12.312 2.229 1.00 92.19 112 ARG A O 1
ATOM 917 N N . THR A 1 113 ? -4.080 10.991 2.709 1.00 93.31 113 THR A N 1
ATOM 918 C CA . THR A 1 113 ? -3.508 9.756 2.158 1.00 93.31 113 THR A CA 1
ATOM 919 C C . THR A 1 113 ? -3.051 9.948 0.725 1.00 93.31 113 THR A C 1
ATOM 921 O O . THR A 1 113 ? -1.929 9.581 0.402 1.00 93.31 113 THR A O 1
ATOM 924 N N . TYR A 1 114 ? -3.854 10.626 -0.097 1.00 94.12 114 TYR A N 1
ATOM 925 C CA . TYR A 1 114 ? -3.487 10.995 -1.462 1.00 94.12 114 TYR A CA 1
ATOM 926 C C . TYR A 1 114 ? -2.098 11.655 -1.554 1.00 94.12 114 TYR A C 1
ATOM 928 O O . TYR A 1 114 ? -1.217 11.144 -2.243 1.00 94.12 114 TYR A O 1
ATOM 936 N N . HIS A 1 115 ? -1.860 12.735 -0.798 1.00 94.06 115 HIS A N 1
ATOM 937 C CA . HIS A 1 115 ? -0.583 13.457 -0.829 1.00 94.06 115 HIS A CA 1
ATOM 938 C C . HIS A 1 115 ? 0.581 12.591 -0.350 1.00 94.06 115 HIS A C 1
ATOM 940 O O . HIS A 1 115 ? 1.675 12.651 -0.910 1.00 94.06 115 HIS A O 1
ATOM 946 N N . VAL A 1 116 ? 0.363 11.777 0.686 1.00 93.62 116 VAL A N 1
ATOM 947 C CA . VAL A 1 116 ? 1.399 10.871 1.188 1.00 93.62 116 VAL A CA 1
ATOM 948 C C . VAL A 1 116 ? 1.738 9.831 0.124 1.00 93.62 116 VAL A C 1
ATOM 950 O O . VAL A 1 116 ? 2.898 9.707 -0.254 1.00 93.62 116 VAL A O 1
ATOM 953 N N . VAL A 1 117 ? 0.739 9.132 -0.413 1.00 95.31 117 VAL A N 1
ATOM 954 C CA . VAL A 1 117 ? 0.928 8.080 -1.418 1.00 95.31 117 VAL A CA 1
ATOM 955 C C . VAL A 1 117 ? 1.601 8.641 -2.675 1.00 95.31 117 VAL A C 1
ATOM 957 O O . VAL A 1 117 ? 2.593 8.071 -3.133 1.00 95.31 117 VAL A O 1
ATOM 960 N N . ALA A 1 118 ? 1.156 9.796 -3.179 1.00 95.88 118 ALA A N 1
ATOM 961 C CA . ALA A 1 118 ? 1.743 10.455 -4.348 1.00 95.88 118 ALA A CA 1
ATOM 962 C C . ALA A 1 118 ? 3.249 10.728 -4.189 1.00 95.88 118 ALA A C 1
ATOM 964 O O . ALA A 1 118 ? 4.008 10.578 -5.148 1.00 95.88 118 ALA A O 1
ATOM 965 N N . ARG A 1 119 ? 3.708 11.061 -2.973 1.00 95.06 119 ARG A N 1
ATOM 966 C CA . ARG A 1 119 ? 5.135 11.279 -2.681 1.00 95.06 119 ARG A CA 1
ATOM 967 C C . ARG A 1 119 ? 5.969 10.006 -2.749 1.00 95.06 119 ARG A C 1
ATOM 969 O O . ARG A 1 119 ? 7.160 10.109 -3.045 1.00 95.06 119 ARG A O 1
ATOM 976 N N . TYR A 1 120 ? 5.382 8.837 -2.501 1.00 95.62 120 TYR A N 1
ATOM 977 C CA . TYR A 1 120 ? 6.088 7.552 -2.485 1.00 95.62 120 TYR A CA 1
ATOM 978 C C . TYR A 1 120 ? 5.980 6.768 -3.794 1.00 95.62 120 TYR A C 1
ATOM 980 O O . TYR A 1 120 ? 6.870 5.967 -4.076 1.00 95.62 120 TYR A O 1
ATOM 988 N N . LEU A 1 121 ? 4.932 6.977 -4.591 1.00 96.94 121 LEU A N 1
ATOM 989 C CA . LEU A 1 121 ? 4.768 6.280 -5.864 1.00 96.94 121 LEU A CA 1
ATOM 990 C C . LEU A 1 121 ? 5.712 6.825 -6.937 1.00 96.94 121 LEU A C 1
ATOM 992 O O . LEU A 1 121 ? 5.852 8.037 -7.109 1.00 96.94 121 LEU A O 1
ATOM 996 N N . ARG A 1 122 ? 6.354 5.916 -7.666 1.00 97.56 122 ARG A N 1
ATOM 997 C CA . ARG A 1 122 ? 7.244 6.210 -8.792 1.00 97.56 122 ARG A CA 1
ATOM 998 C C . ARG A 1 122 ? 6.952 5.250 -9.933 1.00 97.56 122 ARG A C 1
ATOM 1000 O O . ARG A 1 122 ? 6.790 4.055 -9.680 1.00 97.56 122 ARG A O 1
ATOM 1007 N N . ALA A 1 123 ? 6.897 5.768 -11.151 1.00 97.62 123 ALA A N 1
ATOM 1008 C CA . ALA A 1 123 ? 6.815 4.952 -12.349 1.00 97.62 123 ALA A CA 1
ATOM 1009 C C . ALA A 1 123 ? 8.206 4.717 -12.955 1.00 97.62 123 ALA A C 1
ATOM 1011 O O . ALA A 1 123 ? 9.128 5.498 -12.723 1.00 97.62 123 ALA A O 1
ATOM 1012 N N . VAL A 1 124 ? 8.353 3.636 -13.720 1.00 97.44 124 VAL A N 1
ATOM 1013 C CA . VAL A 1 124 ? 9.554 3.346 -14.527 1.00 97.44 124 VAL A CA 1
ATOM 1014 C C . VAL A 1 124 ? 9.306 3.472 -16.034 1.00 97.44 124 VAL A C 1
ATOM 1016 O O . VAL A 1 124 ? 10.256 3.417 -16.803 1.00 97.44 124 VAL A O 1
ATOM 1019 N N . ASN A 1 125 ? 8.047 3.607 -16.459 1.00 97.38 125 ASN A N 1
ATOM 1020 C CA . ASN A 1 125 ? 7.624 3.758 -17.854 1.00 97.38 125 ASN A CA 1
ATOM 1021 C C . ASN A 1 125 ? 6.222 4.398 -17.930 1.00 97.38 125 ASN A C 1
ATOM 1023 O O . ASN A 1 125 ? 5.579 4.612 -16.899 1.00 97.38 125 ASN A O 1
ATOM 1027 N N . GLU A 1 126 ? 5.738 4.673 -19.144 1.00 97.62 126 GLU A N 1
ATOM 1028 C CA . GLU A 1 126 ? 4.435 5.315 -19.398 1.00 97.62 126 GLU A CA 1
ATOM 1029 C C . GLU A 1 126 ? 3.258 4.533 -18.808 1.00 97.62 126 GLU A C 1
ATOM 1031 O O . GLU A 1 126 ? 2.420 5.100 -18.105 1.00 97.62 126 GLU A O 1
ATOM 1036 N N . ARG A 1 127 ? 3.255 3.206 -18.980 1.00 96.50 127 ARG A N 1
ATOM 1037 C CA . ARG A 1 127 ? 2.277 2.309 -18.347 1.00 96.50 127 ARG A CA 1
ATOM 1038 C C . ARG A 1 127 ? 2.256 2.479 -16.825 1.00 96.50 127 ARG A C 1
ATOM 1040 O O . ARG A 1 127 ? 1.201 2.467 -16.197 1.00 96.50 127 ARG A O 1
ATOM 1047 N N . GLY A 1 128 ? 3.423 2.645 -16.213 1.00 97.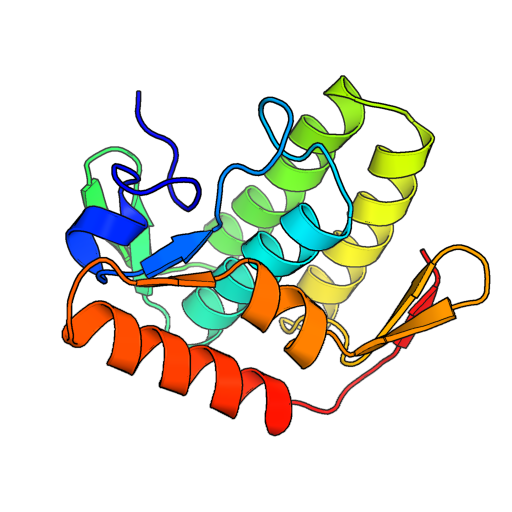75 128 GLY A N 1
ATOM 1048 C CA . GLY A 1 128 ? 3.554 2.945 -14.795 1.00 97.75 128 GLY A CA 1
ATOM 1049 C C . GLY 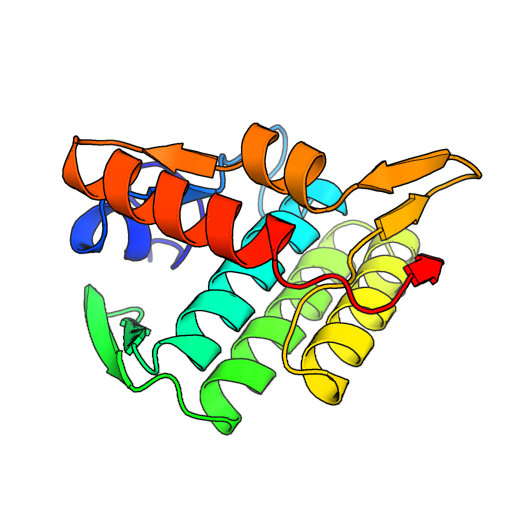A 1 128 ? 2.902 4.263 -14.395 1.00 97.75 128 GLY A C 1
ATOM 1050 O O . GLY A 1 128 ? 2.238 4.319 -13.360 1.00 97.75 128 GLY A O 1
ATOM 1051 N N . GLU A 1 129 ? 3.051 5.310 -15.209 1.00 98.25 129 GLU A N 1
ATOM 1052 C CA . GLU A 1 129 ? 2.402 6.606 -14.980 1.00 98.25 129 GLU A CA 1
ATOM 1053 C C . GLU A 1 129 ? 0.882 6.538 -15.171 1.00 98.25 129 GLU A C 1
ATOM 1055 O O . GLU A 1 129 ? 0.133 7.193 -14.444 1.00 98.25 129 GLU A O 1
ATOM 1060 N N . GLU A 1 130 ? 0.384 5.718 -16.094 1.00 98.00 130 GLU A N 1
ATOM 1061 C CA . GLU A 1 130 ? -1.050 5.428 -16.215 1.00 98.00 130 GLU A CA 1
ATOM 1062 C C . GLU A 1 130 ? -1.595 4.774 -14.945 1.00 98.00 130 GLU A C 1
ATOM 1064 O O . GLU A 1 130 ? -2.522 5.303 -14.326 1.00 98.00 130 GLU A O 1
ATOM 1069 N N . VAL A 1 131 ? -0.961 3.688 -14.488 1.00 97.62 131 VAL A N 1
ATOM 1070 C CA . VAL A 1 131 ? -1.359 2.996 -13.252 1.00 97.62 131 VAL A CA 1
ATOM 1071 C C . VAL A 1 131 ? -1.235 3.933 -12.048 1.00 97.62 131 VAL A C 1
ATOM 1073 O O . VAL A 1 131 ? -2.094 3.926 -11.167 1.00 97.62 131 VAL A O 1
ATOM 1076 N N . ARG A 1 132 ? -0.208 4.790 -12.002 1.00 98.06 132 ARG A N 1
ATOM 1077 C CA . ARG A 1 132 ? -0.064 5.819 -10.963 1.00 98.06 132 ARG A CA 1
ATOM 1078 C C . ARG A 1 132 ? -1.263 6.765 -10.955 1.00 98.06 132 ARG A C 1
ATOM 1080 O O . ARG A 1 132 ? -1.849 6.979 -9.895 1.00 98.06 132 ARG A O 1
ATOM 1087 N N . ARG A 1 133 ? -1.655 7.300 -12.116 1.00 97.81 133 ARG A N 1
ATOM 1088 C CA . ARG A 1 133 ? -2.827 8.181 -12.259 1.00 97.81 133 ARG A CA 1
ATOM 1089 C C . ARG A 1 133 ? -4.127 7.474 -11.887 1.00 97.81 133 ARG A C 1
ATOM 1091 O O . ARG A 1 133 ? -5.009 8.108 -11.318 1.00 97.81 133 ARG A O 1
ATOM 1098 N N . GLU A 1 134 ? -4.277 6.190 -12.200 1.00 97.25 134 GLU A N 1
ATOM 1099 C CA . GLU A 1 134 ? -5.432 5.392 -11.767 1.00 97.25 134 GLU A CA 1
ATOM 1100 C C . GLU A 1 134 ? -5.504 5.266 -10.244 1.00 97.25 134 GLU A C 1
ATOM 1102 O O . GLU A 1 134 ? -6.542 5.571 -9.660 1.00 97.25 134 GLU A O 1
ATOM 1107 N N . VAL A 1 135 ? -4.400 4.879 -9.593 1.00 96.94 135 VAL A N 1
ATOM 1108 C CA . VAL A 1 135 ? -4.327 4.753 -8.128 1.00 96.94 135 VAL A CA 1
ATOM 1109 C C . VAL A 1 135 ? -4.662 6.084 -7.461 1.00 96.94 135 VAL A C 1
ATOM 1111 O O . VAL A 1 135 ? -5.457 6.132 -6.528 1.00 96.94 135 VAL A O 1
ATOM 1114 N N . LEU A 1 136 ? -4.069 7.173 -7.946 1.00 96.00 136 LEU A N 1
ATOM 1115 C CA . LEU A 1 136 ? -4.255 8.506 -7.386 1.00 96.00 136 LEU A CA 1
ATOM 1116 C C . LEU A 1 136 ? -5.698 9.007 -7.552 1.00 96.00 136 LEU A C 1
ATOM 1118 O O . LEU A 1 136 ? -6.302 9.420 -6.563 1.00 96.00 136 LEU A O 1
ATOM 1122 N N . ARG A 1 137 ? -6.297 8.861 -8.741 1.00 94.81 137 ARG A N 1
ATOM 1123 C CA . ARG A 1 137 ? -7.720 9.181 -8.967 1.00 94.81 137 ARG A CA 1
ATOM 1124 C C . ARG A 1 137 ? -8.648 8.323 -8.107 1.00 94.81 137 ARG A C 1
ATOM 1126 O O . ARG A 1 137 ? -9.651 8.814 -7.594 1.00 94.81 137 ARG A O 1
ATOM 1133 N N . TRP A 1 138 ? -8.325 7.043 -7.936 1.00 94.44 138 TRP A N 1
ATOM 1134 C CA . TRP A 1 138 ? -9.084 6.140 -7.072 1.00 94.44 138 TRP A CA 1
ATOM 1135 C C . TRP A 1 138 ? -9.038 6.583 -5.603 1.00 94.44 138 TRP A C 1
ATOM 1137 O O . TRP A 1 138 ? -10.077 6.594 -4.943 1.00 94.44 138 TRP A O 1
ATOM 1147 N N . LEU A 1 139 ? -7.877 7.023 -5.109 1.00 93.06 139 LEU A N 1
ATOM 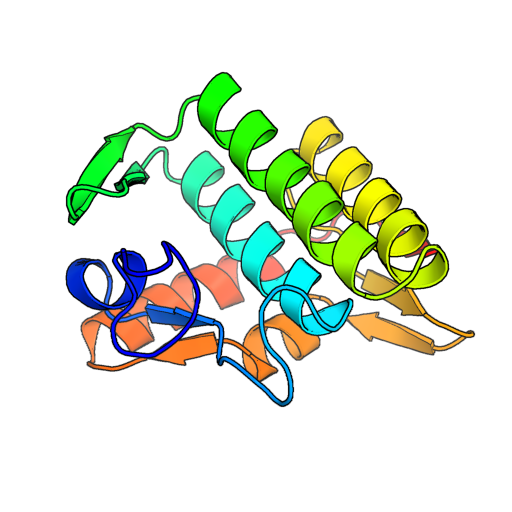1148 C CA . LEU A 1 139 ? -7.729 7.550 -3.749 1.00 93.06 139 LEU A CA 1
ATOM 1149 C C . LEU A 1 139 ? -8.486 8.864 -3.525 1.00 93.06 139 LEU A C 1
ATOM 1151 O O . LEU A 1 139 ? -9.032 9.056 -2.442 1.00 93.06 139 LEU A O 1
ATOM 1155 N N . GLU A 1 140 ? -8.528 9.760 -4.514 1.00 88.56 140 GL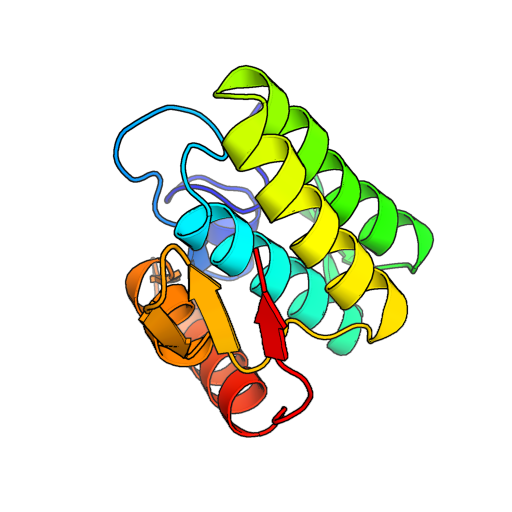U A N 1
ATOM 1156 C CA . GLU A 1 140 ? -9.289 11.017 -4.414 1.00 88.56 140 GLU A CA 1
ATOM 1157 C C . GLU A 1 140 ? -10.793 10.771 -4.296 1.00 88.56 140 GLU A C 1
ATOM 1159 O O . GLU A 1 140 ? -11.459 11.395 -3.472 1.00 88.56 140 GLU A O 1
ATOM 1164 N N . LYS A 1 141 ? -11.322 9.831 -5.086 1.00 84.69 141 LYS A N 1
ATOM 1165 C CA . LYS A 1 141 ? -12.753 9.491 -5.082 1.00 84.69 141 LYS A CA 1
ATOM 1166 C C . LYS A 1 141 ? -13.176 8.706 -3.845 1.00 84.69 141 LYS A C 1
ATOM 1168 O O . LYS A 1 141 ? -14.336 8.741 -3.442 1.00 84.69 141 LYS A O 1
ATOM 1173 N N . SER A 1 142 ? -12.244 7.994 -3.227 1.00 68.94 142 SER A N 1
ATOM 1174 C CA . SER A 1 142 ? -12.532 7.109 -2.107 1.00 68.94 142 SER A CA 1
ATOM 1175 C C . SER A 1 142 ? -12.425 7.848 -0.770 1.00 68.94 142 SER A C 1
ATOM 1177 O O . SER A 1 142 ? -11.567 7.587 0.075 1.00 68.94 142 SER A O 1
ATOM 1179 N N . ALA A 1 143 ? -13.315 8.819 -0.575 1.00 58.91 143 ALA A N 1
ATOM 1180 C CA . ALA A 1 143 ? -13.395 9.623 0.636 1.00 58.91 143 ALA A CA 1
ATOM 1181 C C . ALA A 1 143 ? -14.126 8.869 1.759 1.00 58.91 143 ALA A C 1
ATOM 1183 O O . ALA A 1 143 ? -15.307 9.108 1.995 1.00 58.91 143 ALA A O 1
ATOM 1184 N N . ARG A 1 144 ? -13.459 7.946 2.468 1.00 69.19 144 ARG A N 1
ATOM 1185 C CA . ARG A 1 144 ? -14.027 7.368 3.703 1.00 69.19 144 ARG A CA 1
ATOM 1186 C C . ARG A 1 144 ? -12.995 7.245 4.826 1.00 69.19 144 ARG A C 1
ATOM 1188 O O . ARG A 1 144 ? -11.924 6.671 4.652 1.00 69.19 144 ARG A O 1
ATOM 1195 N N . GLY A 1 145 ? -13.359 7.788 5.989 1.00 71.44 145 GLY A N 1
ATOM 1196 C CA . GLY A 1 145 ? -12.722 7.559 7.288 1.00 71.44 145 GLY A CA 1
ATOM 1197 C C . GLY A 1 145 ? -11.395 8.278 7.546 1.00 71.44 145 GLY A C 1
ATOM 1198 O O . GLY A 1 145 ? -10.643 8.637 6.636 1.00 71.44 145 GLY A O 1
ATOM 1199 N N . VAL A 1 146 ? -11.124 8.489 8.832 1.00 81.25 146 VAL A N 1
ATOM 1200 C CA . VAL A 1 146 ? -9.891 9.063 9.376 1.00 81.25 146 VAL A CA 1
ATOM 1201 C C . VAL A 1 146 ? -9.330 8.064 10.376 1.00 81.25 146 VAL A C 1
ATOM 1203 O O . VAL A 1 146 ? -10.070 7.591 11.235 1.00 81.25 146 VAL A O 1
ATOM 1206 N N . VAL A 1 147 ? -8.035 7.763 10.290 1.00 82.62 147 VAL A N 1
ATOM 1207 C CA . VAL A 1 147 ? -7.354 6.924 11.286 1.00 82.62 147 VAL A CA 1
ATOM 1208 C C . VAL A 1 147 ? -6.421 7.800 12.107 1.00 82.62 147 VAL A C 1
ATOM 1210 O O . VAL A 1 147 ? -5.617 8.559 11.559 1.00 82.62 147 VAL A O 1
ATOM 1213 N N . ARG A 1 148 ? -6.534 7.693 13.432 1.00 81.19 148 ARG A N 1
ATOM 1214 C CA . ARG A 1 148 ? -5.559 8.236 14.381 1.00 81.19 148 ARG A CA 1
ATOM 1215 C C . ARG A 1 148 ? -4.533 7.148 14.656 1.00 81.19 148 ARG A C 1
ATOM 1217 O O . ARG A 1 148 ? -4.905 6.075 15.130 1.00 81.19 148 ARG A O 1
ATOM 1224 N N . VAL A 1 149 ? -3.279 7.405 14.306 1.00 75.31 149 VAL A N 1
ATOM 1225 C CA . VAL A 1 149 ? -2.189 6.427 14.402 1.00 75.31 149 VAL A CA 1
ATOM 1226 C C . VAL A 1 149 ? -1.146 6.823 15.421 1.00 75.31 149 VAL A C 1
ATOM 1228 O O . VAL A 1 149 ? -0.919 8.032 15.636 1.00 75.31 149 VAL A O 1
#